Protein AF-A0A951UCF7-F1 (afdb_monomer)

Sequence (80 aa):
MQLDTVVKVFLEQRVKEQIKCDDQASDRGWLLSTSDLAMLIGLEPASVVKHDELNRWGFIFTKCTERSGREVNWAIKRPE

Solvent-accessible surface area (backbone atoms only — not comparable to full-atom values): 4670 Å² total; per-residue (Å²): 144,63,65,70,61,53,49,50,51,50,47,56,45,55,51,50,58,50,49,73,73,28,90,70,45,78,78,58,50,48,72,36,45,37,61,56,49,9,63,67,74,72,46,53,43,80,59,52,71,73,46,64,63,46,80,58,99,76,31,37,37,34,58,42,92,57,56,67,84,93,38,46,24,25,32,48,40,68,74,128

Structure (mmCIF, N/CA/C/O backbone):
data_AF-A0A951UCF7-F1
#
_entry.id   AF-A0A951UCF7-F1
#
loop_
_atom_site.group_PDB
_atom_site.id
_atom_site.type_symbol
_atom_site.label_atom_id
_atom_site.label_alt_id
_atom_site.label_comp_id
_atom_site.label_asym_id
_atom_site.label_entity_id
_atom_site.label_seq_id
_atom_site.pdbx_PDB_ins_code
_atom_site.Cartn_x
_atom_site.Cartn_y
_atom_site.Cartn_z
_atom_site.occupancy
_atom_site.B_iso_or_equiv
_atom_site.auth_seq_id
_atom_site.auth_comp_id
_atom_site.auth_asym_id
_atom_site.auth_atom_id
_atom_site.pdbx_PDB_model_num
ATOM 1 N N . MET A 1 1 ? 15.355 9.954 12.080 1.00 47.19 1 MET A N 1
ATOM 2 C CA . MET A 1 1 ? 14.176 9.073 11.909 1.00 47.19 1 MET A CA 1
ATOM 3 C C . MET A 1 1 ? 12.889 9.874 12.151 1.00 47.19 1 MET A C 1
ATOM 5 O O . MET A 1 1 ? 12.277 9.723 13.195 1.00 47.19 1 MET A O 1
ATOM 9 N N . GLN A 1 2 ? 12.501 10.771 11.232 1.00 53.47 2 GLN A N 1
ATOM 10 C CA . GLN A 1 2 ? 11.287 11.614 11.364 1.00 53.47 2 GLN A CA 1
ATOM 11 C C . GLN A 1 2 ? 10.269 11.430 10.221 1.00 53.47 2 GLN A C 1
ATOM 13 O O . GLN A 1 2 ? 9.157 11.940 10.319 1.00 53.47 2 GLN A O 1
ATOM 18 N N . LEU A 1 3 ? 10.616 10.688 9.158 1.00 55.47 3 LEU A N 1
ATOM 19 C CA . LEU A 1 3 ? 9.731 10.472 8.003 1.00 55.47 3 LEU A CA 1
ATOM 20 C C . LEU A 1 3 ? 8.438 9.734 8.376 1.00 55.47 3 LEU A C 1
ATOM 22 O O . LEU A 1 3 ? 7.373 10.080 7.877 1.00 55.47 3 LEU A O 1
ATOM 26 N N . ASP A 1 4 ? 8.510 8.781 9.303 1.00 64.12 4 ASP A N 1
ATOM 27 C CA . ASP A 1 4 ? 7.369 7.945 9.688 1.00 64.12 4 ASP A CA 1
ATOM 28 C C . ASP A 1 4 ? 6.212 8.758 10.303 1.00 64.12 4 ASP A C 1
ATOM 30 O O . ASP A 1 4 ? 5.045 8.525 9.993 1.00 64.12 4 ASP A O 1
ATOM 34 N N . THR A 1 5 ? 6.527 9.778 11.109 1.00 66.88 5 THR A N 1
ATOM 35 C CA . THR A 1 5 ? 5.516 10.650 11.729 1.00 66.88 5 THR A CA 1
ATOM 36 C C . THR A 1 5 ? 4.850 11.561 10.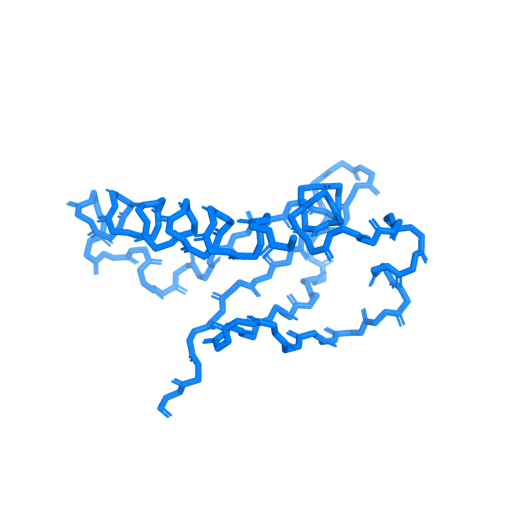704 1.00 66.88 5 THR A C 1
ATOM 38 O O . THR A 1 5 ? 3.639 11.759 10.757 1.00 66.88 5 THR A O 1
ATOM 41 N N . VAL A 1 6 ? 5.618 12.100 9.752 1.00 68.19 6 VAL A N 1
ATOM 42 C CA . VAL A 1 6 ? 5.080 12.981 8.704 1.00 68.19 6 VAL A CA 1
ATOM 43 C C . VAL A 1 6 ? 4.149 12.204 7.783 1.00 68.19 6 VAL A C 1
ATOM 45 O O . VAL A 1 6 ? 3.058 12.682 7.490 1.00 68.19 6 VAL A O 1
ATOM 48 N N . VAL A 1 7 ? 4.536 10.990 7.382 1.00 69.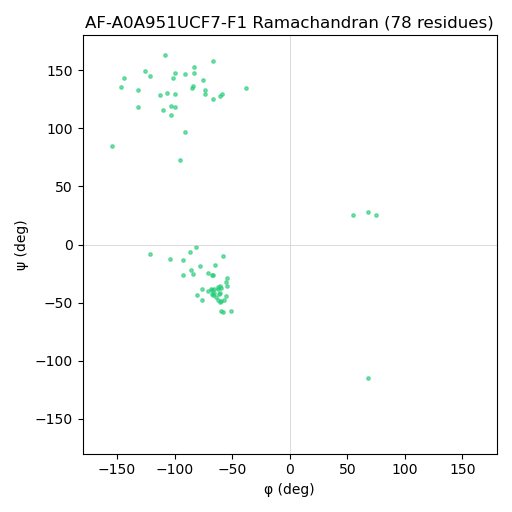69 7 VAL A N 1
ATOM 49 C CA . VAL A 1 7 ? 3.701 10.139 6.526 1.00 69.69 7 VAL A CA 1
ATOM 50 C C . VAL A 1 7 ? 2.426 9.717 7.246 1.00 69.69 7 VAL A C 1
ATOM 52 O O . VAL A 1 7 ? 1.348 9.800 6.663 1.00 69.69 7 VAL A O 1
ATOM 55 N N . LYS A 1 8 ? 2.514 9.352 8.530 1.00 68.56 8 LYS A N 1
ATOM 56 C CA . LYS A 1 8 ? 1.332 9.042 9.337 1.00 68.56 8 LYS A CA 1
ATOM 57 C C . LYS A 1 8 ? 0.374 10.233 9.421 1.00 68.56 8 LYS A C 1
ATOM 59 O O . LYS A 1 8 ? -0.807 10.071 9.145 1.00 68.56 8 LYS A O 1
ATOM 64 N N . VAL A 1 9 ? 0.873 11.430 9.735 1.00 71.31 9 VAL A N 1
ATOM 65 C CA . VAL A 1 9 ? 0.039 12.642 9.817 1.00 71.31 9 VAL A CA 1
ATOM 66 C C . VAL A 1 9 ? -0.531 13.017 8.450 1.00 71.31 9 VAL A C 1
ATOM 68 O O . VAL A 1 9 ? -1.686 13.422 8.371 1.00 71.31 9 VAL A O 1
ATOM 71 N N . PHE A 1 10 ? 0.240 12.864 7.374 1.00 72.88 10 PHE A N 1
ATOM 72 C CA . PHE A 1 10 ? -0.222 13.117 6.012 1.00 72.88 10 PHE A CA 1
ATOM 73 C C . PHE A 1 10 ? -1.337 12.156 5.607 1.00 72.88 10 PHE A C 1
ATOM 75 O O . PHE A 1 10 ? -2.358 12.604 5.090 1.00 72.88 10 PHE A O 1
ATOM 82 N N . LEU A 1 11 ? -1.172 10.859 5.894 1.00 71.00 11 LEU A N 1
ATOM 83 C CA . LEU A 1 11 ? -2.227 9.869 5.720 1.00 71.00 11 LEU A CA 1
ATOM 84 C C . LEU A 1 11 ? -3.433 10.281 6.542 1.00 71.00 11 LEU A C 1
ATOM 86 O O . LEU A 1 11 ? -4.469 10.536 5.953 1.00 71.00 11 LEU A O 1
ATOM 90 N N . GLU A 1 12 ? -3.300 10.450 7.858 1.00 69.62 12 GLU A N 1
ATOM 91 C CA . GLU A 1 12 ? -4.398 10.836 8.752 1.00 69.62 12 GLU A CA 1
ATOM 92 C C . GLU A 1 12 ? -5.108 12.137 8.346 1.00 69.62 12 GLU A C 1
ATOM 94 O O . GLU A 1 12 ? -6.310 12.266 8.577 1.00 69.62 12 GLU A O 1
ATOM 99 N N . GLN A 1 13 ? -4.412 13.101 7.742 1.00 69.62 13 GLN A N 1
ATOM 100 C CA . GLN A 1 13 ? -5.035 14.313 7.208 1.00 69.62 13 GLN A CA 1
ATOM 101 C C . GLN A 1 13 ? -5.764 14.052 5.891 1.00 69.62 13 GLN A C 1
ATOM 103 O O . GLN A 1 13 ? -6.943 14.376 5.805 1.00 69.62 13 GLN A O 1
ATOM 108 N N . ARG A 1 14 ? -5.139 13.363 4.927 1.00 67.44 14 ARG A N 1
ATOM 109 C CA . ARG A 1 14 ? -5.792 12.919 3.681 1.00 67.44 14 ARG A CA 1
ATOM 110 C C . ARG A 1 14 ? -7.046 12.088 3.965 1.00 67.44 14 ARG A C 1
ATOM 112 O O . ARG A 1 14 ? -8.090 12.335 3.369 1.00 67.44 14 ARG A O 1
ATOM 119 N N . VAL A 1 15 ? -6.941 11.164 4.923 1.00 65.25 15 VAL A N 1
ATOM 120 C CA . VAL A 1 15 ? -8.028 10.376 5.517 1.00 65.25 15 VAL A CA 1
ATOM 121 C C . VAL A 1 15 ? -9.152 11.306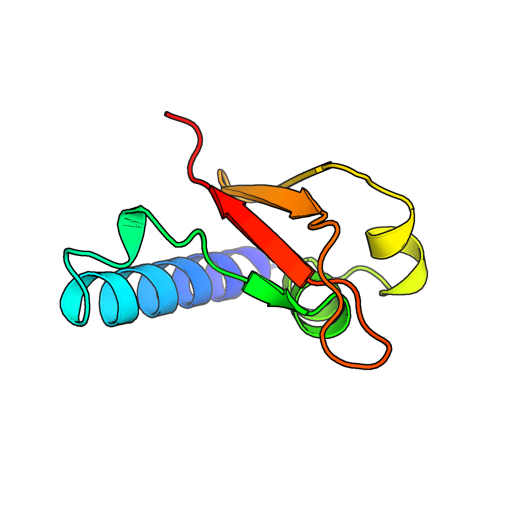 5.974 1.00 65.25 15 VAL A C 1
ATOM 123 O O . VAL A 1 15 ? -10.291 11.164 5.546 1.00 65.25 15 VAL A O 1
ATOM 126 N N . LYS A 1 16 ? -8.847 12.269 6.853 1.00 63.22 16 LYS A N 1
ATOM 127 C CA . LYS A 1 16 ? -9.844 13.153 7.477 1.00 63.22 16 LYS A CA 1
ATOM 128 C C . LYS A 1 16 ? -10.488 14.126 6.493 1.00 63.22 16 LYS A C 1
ATOM 130 O O . LYS A 1 16 ? -11.680 14.391 6.616 1.00 63.22 16 LYS A O 1
ATOM 135 N N . GLU A 1 17 ? -9.725 14.666 5.547 1.00 61.25 17 GLU A N 1
ATOM 136 C CA . GLU A 1 17 ? -10.222 15.592 4.525 1.00 61.25 17 GLU A CA 1
ATOM 137 C C . GLU A 1 17 ? -11.177 14.894 3.551 1.00 61.25 17 GLU A C 1
ATOM 139 O O . GLU A 1 17 ? -12.215 15.456 3.210 1.00 61.25 17 GLU A O 1
ATOM 144 N N . GLN A 1 18 ? -10.884 13.647 3.171 1.00 56.03 18 GLN A N 1
ATOM 145 C CA . GLN A 1 18 ? -11.752 12.845 2.304 1.00 56.03 18 GLN A CA 1
ATOM 146 C C . GLN A 1 18 ? -12.976 12.292 3.051 1.00 56.03 18 GLN A C 1
ATOM 148 O O . GLN A 1 18 ? -14.075 12.347 2.510 1.00 56.03 18 GLN A O 1
ATOM 153 N N . ILE A 1 19 ? -12.837 11.874 4.319 1.00 51.03 19 ILE A N 1
ATOM 154 C CA . ILE A 1 19 ? -13.981 11.487 5.175 1.00 51.03 19 ILE A CA 1
ATOM 155 C C . ILE A 1 19 ? -14.964 12.650 5.346 1.00 51.03 19 ILE A C 1
ATOM 157 O O . ILE A 1 19 ? -16.170 12.443 5.352 1.00 51.03 19 ILE A O 1
ATOM 161 N N . LYS A 1 20 ? -14.468 13.889 5.460 1.00 49.06 20 LYS A N 1
ATOM 162 C CA . LYS A 1 20 ? -15.336 15.074 5.532 1.00 49.06 20 LYS A CA 1
ATOM 163 C C . LYS A 1 20 ? -16.107 15.344 4.243 1.00 49.06 20 LYS A C 1
ATOM 165 O O . LYS A 1 20 ? -17.134 16.014 4.301 1.00 49.06 20 LYS A O 1
ATOM 170 N N . CYS A 1 21 ? -15.581 14.911 3.101 1.00 44.34 21 CYS A N 1
ATOM 171 C CA . CYS A 1 21 ? -16.203 15.156 1.807 1.00 44.34 21 CYS A CA 1
ATOM 172 C C . CYS A 1 21 ? -17.261 14.101 1.475 1.00 44.34 21 CYS A C 1
ATOM 174 O O . CYS A 1 21 ? -18.146 14.365 0.669 1.00 44.34 21 CYS A O 1
ATOM 176 N N . ASP A 1 22 ? -17.191 12.926 2.100 1.00 40.88 22 ASP A N 1
ATOM 177 C CA . ASP A 1 22 ? -17.936 11.778 1.618 1.00 40.88 22 ASP A CA 1
ATOM 178 C C . ASP A 1 22 ? -18.211 10.795 2.770 1.00 40.88 22 ASP A C 1
ATOM 180 O O . ASP A 1 22 ? -17.507 9.808 2.986 1.00 40.88 22 ASP A O 1
ATOM 184 N N . ASP A 1 23 ? -19.288 11.069 3.512 1.00 41.66 23 ASP A N 1
ATOM 185 C CA . ASP A 1 23 ? -19.902 10.139 4.477 1.00 41.66 23 ASP A CA 1
ATOM 186 C C . ASP A 1 23 ? -20.320 8.809 3.786 1.00 41.66 23 ASP A C 1
ATOM 188 O O . ASP A 1 23 ? -20.612 7.818 4.448 1.00 41.66 23 ASP A O 1
ATOM 192 N N . GLN A 1 24 ? -20.277 8.751 2.441 1.00 42.19 24 GLN A N 1
ATOM 193 C CA . GLN A 1 24 ? -20.519 7.571 1.603 1.00 42.19 24 GLN A CA 1
ATOM 194 C C . GLN A 1 24 ? -19.242 6.918 1.015 1.00 42.19 24 GLN A C 1
ATOM 196 O O . GLN A 1 24 ? -19.314 5.778 0.549 1.00 42.19 24 GLN A O 1
ATOM 201 N N . ALA A 1 25 ? -18.060 7.550 1.064 1.00 40.09 25 ALA A N 1
ATOM 202 C CA . ALA A 1 25 ? -16.813 6.978 0.528 1.00 40.09 25 ALA A CA 1
ATOM 203 C C . ALA A 1 25 ? -16.082 6.082 1.525 1.00 40.09 25 ALA A C 1
ATOM 205 O O . ALA A 1 25 ? -15.130 5.404 1.143 1.00 40.09 25 ALA A O 1
ATOM 206 N N . SER A 1 26 ? -16.544 6.017 2.777 1.00 42.84 26 SER A N 1
ATOM 207 C CA . SER A 1 26 ? -16.097 4.986 3.724 1.00 42.84 26 SER A CA 1
ATOM 208 C C . SER A 1 26 ? -16.279 3.568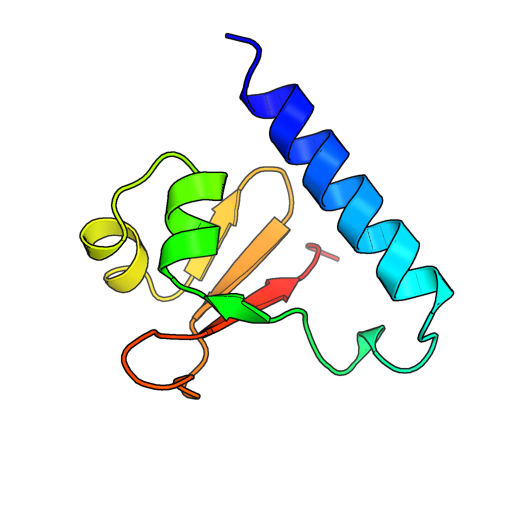 3.152 1.00 42.84 26 SER A C 1
ATOM 210 O O . SER A 1 26 ? -15.482 2.683 3.455 1.00 42.84 26 SER A O 1
ATOM 212 N N . ASP A 1 27 ? -17.269 3.370 2.270 1.00 43.97 27 ASP A N 1
ATOM 213 C CA . ASP A 1 27 ? -17.553 2.089 1.607 1.00 43.97 27 ASP A CA 1
ATOM 214 C C . ASP A 1 27 ? -16.693 1.848 0.348 1.00 43.97 27 ASP A C 1
ATOM 216 O O . ASP A 1 27 ? -16.392 0.712 -0.022 1.00 43.97 27 ASP A O 1
ATOM 220 N N . ARG A 1 28 ? -16.223 2.921 -0.302 1.00 50.41 28 ARG A N 1
ATOM 221 C CA . ARG A 1 28 ? -15.329 2.861 -1.469 1.00 50.41 28 ARG A CA 1
ATOM 222 C C . ARG A 1 28 ? -13.885 2.999 -0.996 1.00 50.41 28 ARG A C 1
ATOM 224 O O . ARG A 1 28 ? -13.279 4.055 -1.150 1.00 50.41 28 ARG A O 1
ATOM 231 N N . GLY A 1 29 ? -13.371 1.940 -0.365 1.00 56.75 29 GLY A N 1
ATOM 232 C CA . GLY A 1 29 ? -12.034 1.891 0.241 1.00 56.75 29 GLY A CA 1
ATOM 233 C C . GLY A 1 29 ? -10.962 2.627 -0.573 1.00 56.75 29 GLY A C 1
ATOM 234 O O . GLY A 1 29 ? -10.911 2.511 -1.796 1.00 56.75 29 GLY A O 1
ATOM 235 N N . TRP A 1 30 ? -10.125 3.423 0.101 1.00 71.81 30 TRP A N 1
ATOM 236 C CA . TRP A 1 30 ? -9.200 4.332 -0.584 1.00 71.81 30 TRP A CA 1
ATOM 237 C C . TRP A 1 30 ? -8.254 3.585 -1.500 1.00 71.81 30 TRP A C 1
ATOM 239 O O . TRP A 1 30 ? -7.578 2.673 -1.044 1.00 71.81 30 TRP A O 1
ATOM 249 N N . LEU A 1 31 ? -8.145 4.025 -2.749 1.00 73.50 31 LEU A N 1
ATOM 250 C CA . LEU A 1 31 ? -7.256 3.423 -3.730 1.00 73.50 31 LEU A CA 1
ATOM 251 C C . LEU A 1 31 ? -5.968 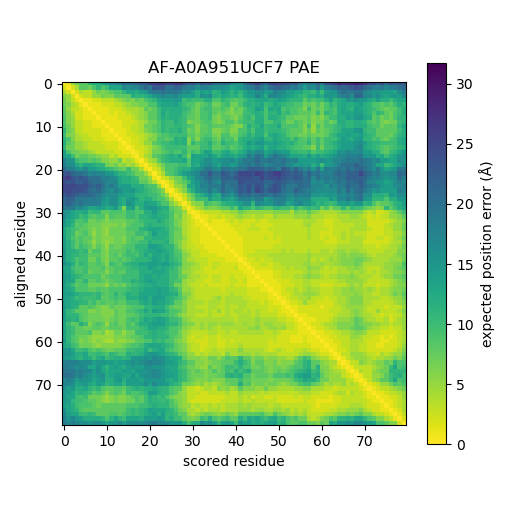4.243 -3.843 1.00 73.50 31 LEU A C 1
ATOM 253 O O . LEU A 1 31 ? -5.999 5.406 -4.240 1.00 73.50 31 LEU A O 1
ATOM 257 N N . LEU A 1 32 ? -4.832 3.631 -3.519 1.00 80.81 32 LEU A N 1
ATOM 258 C CA . LEU A 1 32 ? -3.505 4.143 -3.857 1.00 80.81 32 LEU A CA 1
ATOM 259 C C . LEU A 1 32 ? -2.944 3.410 -5.065 1.00 80.81 32 LEU A C 1
ATOM 261 O O . LEU A 1 32 ? -3.087 2.195 -5.180 1.00 80.81 32 LEU A O 1
ATOM 265 N N . SER A 1 33 ? -2.232 4.124 -5.933 1.00 85.06 33 SER A N 1
ATOM 266 C CA . SER A 1 33 ? -1.394 3.461 -6.925 1.00 85.06 33 SER A CA 1
ATOM 267 C C . SER A 1 33 ? -0.233 2.739 -6.231 1.00 85.06 33 SER A C 1
ATOM 269 O O . SER A 1 33 ? 0.169 3.074 -5.112 1.00 85.06 33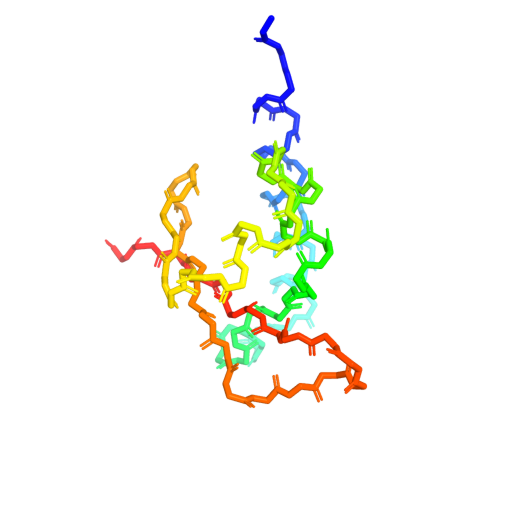 SER A O 1
ATOM 271 N N . THR A 1 34 ? 0.342 1.742 -6.900 1.00 87.50 34 THR A N 1
ATOM 272 C CA . THR A 1 34 ? 1.524 1.047 -6.373 1.00 87.50 34 THR A CA 1
ATOM 273 C C . THR A 1 34 ? 2.695 2.014 -6.179 1.00 87.50 34 THR A C 1
ATOM 275 O O . THR A 1 34 ? 3.424 1.867 -5.202 1.00 87.50 34 THR A O 1
ATOM 278 N N . SER A 1 35 ? 2.863 3.013 -7.053 1.00 86.19 35 SER A N 1
ATOM 279 C CA . SER A 1 35 ? 3.910 4.032 -6.900 1.00 86.19 35 SER A CA 1
ATOM 280 C C . SER A 1 35 ? 3.674 4.943 -5.698 1.00 86.19 35 SER A C 1
ATOM 282 O O . SER A 1 35 ? 4.614 5.191 -4.944 1.00 86.19 35 SER A O 1
ATOM 284 N N . ASP A 1 36 ? 2.433 5.388 -5.473 1.00 83.69 36 ASP A N 1
ATOM 285 C CA . ASP A 1 36 ? 2.089 6.182 -4.290 1.00 83.69 36 ASP A CA 1
ATOM 286 C C . ASP A 1 36 ? 2.337 5.381 -3.015 1.00 83.69 36 ASP A C 1
ATOM 288 O O . ASP A 1 36 ? 3.002 5.866 -2.104 1.00 83.69 36 ASP A O 1
ATOM 292 N N . LEU A 1 37 ? 1.862 4.131 -2.961 1.00 84.44 37 LEU A N 1
ATOM 293 C CA . LEU A 1 37 ? 2.064 3.261 -1.805 1.00 84.44 37 LEU A CA 1
ATOM 294 C C . LEU A 1 37 ? 3.551 2.987 -1.550 1.00 84.44 37 LEU A C 1
ATOM 296 O O . LEU A 1 37 ? 3.994 3.030 -0.407 1.00 84.44 37 LEU A O 1
ATOM 300 N N . ALA A 1 38 ? 4.325 2.740 -2.603 1.00 86.88 38 ALA A N 1
ATOM 301 C CA . ALA A 1 38 ? 5.766 2.531 -2.537 1.00 86.88 38 ALA A CA 1
ATOM 302 C C . ALA A 1 38 ? 6.498 3.757 -1.978 1.00 86.88 38 ALA A C 1
ATOM 304 O O . ALA A 1 38 ? 7.256 3.641 -1.014 1.00 86.88 38 ALA A O 1
ATOM 305 N N . MET A 1 39 ? 6.199 4.943 -2.515 1.00 84.25 39 MET A N 1
ATOM 306 C CA . MET A 1 39 ? 6.747 6.208 -2.026 1.00 84.25 39 MET A CA 1
ATOM 307 C C . MET A 1 39 ? 6.368 6.456 -0.565 1.00 84.25 39 MET A C 1
ATOM 309 O O . MET A 1 39 ? 7.205 6.871 0.234 1.00 84.25 39 MET A O 1
ATOM 313 N N . LEU A 1 40 ? 5.119 6.163 -0.213 1.00 79.50 40 LEU A N 1
ATOM 314 C CA . LEU A 1 40 ? 4.579 6.313 1.127 1.00 79.50 40 LEU A CA 1
ATOM 315 C C . LEU A 1 40 ? 5.372 5.449 2.115 1.00 79.50 40 LEU A C 1
ATOM 317 O O . LEU A 1 40 ? 5.920 5.965 3.089 1.00 79.50 40 LEU A O 1
ATOM 321 N N . ILE A 1 41 ? 5.450 4.136 1.876 1.00 79.69 41 ILE A N 1
ATOM 322 C CA . ILE A 1 41 ? 6.084 3.176 2.799 1.00 79.69 41 ILE A CA 1
ATOM 323 C C . ILE A 1 41 ? 7.612 3.132 2.674 1.00 79.69 41 ILE A C 1
ATOM 325 O O . ILE A 1 41 ? 8.258 2.411 3.433 1.00 79.69 41 ILE A O 1
ATOM 329 N N . GLY A 1 42 ? 8.187 3.904 1.747 1.00 82.56 42 GLY A N 1
ATOM 330 C CA . GLY A 1 42 ? 9.625 3.943 1.487 1.00 82.56 42 GLY A CA 1
ATOM 331 C C . GLY A 1 42 ? 10.165 2.646 0.887 1.00 82.56 42 GLY A C 1
ATOM 332 O O . GLY A 1 42 ? 11.324 2.304 1.116 1.00 82.56 42 GLY A O 1
ATOM 333 N N . LEU A 1 43 ? 9.328 1.906 0.158 1.00 84.50 43 LEU A N 1
ATOM 334 C CA . LEU A 1 43 ? 9.719 0.696 -0.562 1.00 84.50 43 LEU A CA 1
ATOM 335 C C . LEU A 1 43 ? 9.733 0.949 -2.064 1.00 84.50 43 LEU A C 1
ATOM 337 O O . LEU A 1 43 ? 9.152 1.904 -2.565 1.00 84.50 43 LEU A O 1
ATOM 341 N N . GLU A 1 44 ? 10.387 0.062 -2.803 1.00 87.81 44 GLU A N 1
ATOM 342 C CA . GLU A 1 44 ? 10.313 0.082 -4.258 1.00 87.81 44 GLU A CA 1
ATOM 343 C C . GLU A 1 44 ? 8.967 -0.481 -4.746 1.00 87.81 44 GLU A C 1
ATOM 345 O O . GLU A 1 44 ? 8.512 -1.502 -4.215 1.00 87.81 44 GLU A O 1
ATOM 350 N N . PRO A 1 45 ? 8.355 0.081 -5.807 1.00 85.94 45 PRO A N 1
ATOM 351 C CA . PRO A 1 45 ? 7.093 -0.420 -6.368 1.00 85.94 45 PRO A CA 1
ATOM 352 C C . PRO A 1 45 ? 7.137 -1.910 -6.730 1.00 85.94 45 PRO A C 1
ATOM 354 O O . PRO A 1 45 ? 6.164 -2.639 -6.539 1.00 85.94 45 PRO A O 1
ATOM 357 N N . ALA A 1 46 ? 8.295 -2.383 -7.202 1.00 86.50 46 ALA A N 1
ATOM 358 C CA . ALA A 1 46 ? 8.532 -3.786 -7.530 1.00 86.50 46 ALA A CA 1
ATOM 359 C C . ALA A 1 46 ? 8.526 -4.711 -6.302 1.00 86.50 46 ALA A C 1
ATOM 361 O O . ALA A 1 46 ? 8.244 -5.900 -6.437 1.00 86.50 46 ALA A O 1
ATOM 362 N N . SER A 1 47 ? 8.840 -4.188 -5.116 1.00 86.44 47 SER A N 1
ATOM 363 C CA . SER A 1 47 ? 8.711 -4.914 -3.852 1.00 86.44 47 SER A CA 1
ATOM 364 C C . SER A 1 47 ? 7.266 -4.883 -3.373 1.00 86.44 47 SER A C 1
ATOM 366 O O . SER A 1 47 ? 6.726 -5.931 -3.042 1.00 86.44 47 SER A O 1
ATOM 368 N N . VAL A 1 48 ? 6.601 -3.726 -3.447 1.00 86.44 48 VAL A N 1
ATOM 369 C CA . VAL A 1 48 ? 5.191 -3.561 -3.053 1.00 86.44 48 VAL A CA 1
ATOM 370 C C . VAL A 1 48 ? 4.269 -4.502 -3.826 1.00 86.44 48 VAL A C 1
ATOM 372 O O . VAL A 1 48 ? 3.485 -5.224 -3.222 1.00 86.44 48 VAL A O 1
ATOM 375 N N . VAL A 1 49 ? 4.414 -4.583 -5.153 1.00 84.75 49 VAL A N 1
ATOM 376 C CA . VAL A 1 49 ? 3.535 -5.404 -6.007 1.00 84.75 49 VAL A CA 1
ATOM 377 C C . VAL A 1 49 ? 3.634 -6.915 -5.747 1.00 84.75 49 VAL A C 1
ATOM 379 O O . VAL A 1 49 ? 2.746 -7.658 -6.176 1.00 84.75 49 VAL A O 1
ATOM 382 N N . LYS A 1 50 ? 4.701 -7.380 -5.078 1.00 86.50 50 LYS A N 1
ATOM 383 C CA . LYS A 1 50 ? 4.893 -8.793 -4.703 1.00 86.50 50 LYS A CA 1
ATOM 384 C C . LYS A 1 50 ? 4.072 -9.198 -3.484 1.00 86.50 50 LYS A C 1
ATOM 386 O O . LYS A 1 50 ? 3.900 -10.390 -3.260 1.00 86.50 50 LYS A O 1
ATOM 391 N N . HIS A 1 51 ? 3.604 -8.232 -2.704 1.00 85.94 51 HIS A N 1
ATOM 392 C CA . HIS A 1 51 ? 2.724 -8.482 -1.576 1.00 85.94 51 HIS A CA 1
ATOM 393 C C . HIS A 1 51 ? 1.268 -8.405 -2.040 1.00 85.94 51 HIS A C 1
ATOM 395 O O . 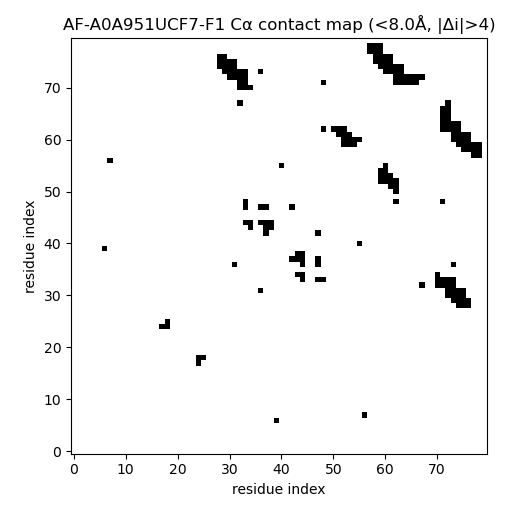HIS A 1 51 ? 0.938 -7.635 -2.942 1.00 85.94 51 HIS A O 1
ATOM 401 N N . ASP A 1 52 ? 0.398 -9.205 -1.434 1.00 85.56 52 ASP A N 1
ATOM 402 C CA . ASP A 1 52 ? -1.055 -9.088 -1.615 1.00 85.56 52 ASP A CA 1
ATOM 403 C C . ASP A 1 52 ? -1.682 -8.196 -0.533 1.00 85.56 5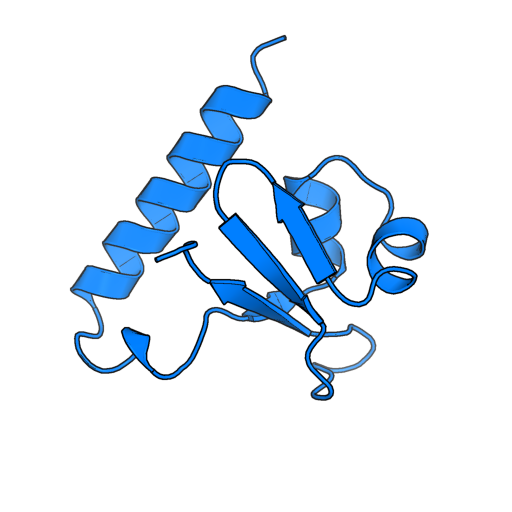2 ASP A C 1
ATOM 405 O O . ASP A 1 52 ? -2.692 -7.534 -0.766 1.00 85.56 52 ASP A O 1
ATOM 409 N N . GLU A 1 53 ? -1.033 -8.111 0.630 1.00 86.81 53 GLU A N 1
ATOM 410 C CA . GLU A 1 53 ? -1.426 -7.262 1.748 1.00 86.81 53 GLU A CA 1
ATOM 411 C C . GLU A 1 53 ? -0.189 -6.707 2.465 1.00 86.81 53 GLU A C 1
ATOM 413 O O . GLU A 1 53 ? 0.833 -7.387 2.599 1.00 86.81 53 GLU A O 1
ATOM 418 N N . LEU A 1 54 ? -0.280 -5.463 2.932 1.00 86.50 54 LEU A N 1
ATOM 419 C CA . LEU A 1 54 ? 0.737 -4.794 3.736 1.00 86.50 54 LEU A CA 1
ATOM 420 C C . LEU A 1 54 ? 0.084 -4.142 4.953 1.00 86.50 54 LEU A C 1
ATOM 422 O O . LEU A 1 54 ? -0.900 -3.423 4.821 1.00 86.50 54 LEU A O 1
ATOM 426 N N . ASN A 1 55 ? 0.663 -4.329 6.138 1.00 85.56 55 ASN A N 1
ATOM 427 C CA . ASN A 1 55 ? 0.240 -3.630 7.349 1.00 85.56 55 ASN A CA 1
ATOM 428 C C . ASN A 1 55 ? 1.322 -2.628 7.766 1.00 85.56 55 ASN A C 1
ATOM 430 O O . ASN A 1 55 ? 2.454 -3.014 8.069 1.00 85.56 55 ASN A O 1
ATOM 434 N N . ARG A 1 56 ? 0.996 -1.331 7.745 1.00 81.50 56 ARG A N 1
ATOM 435 C CA . ARG A 1 56 ? 1.943 -0.252 8.070 1.00 81.50 56 ARG A CA 1
ATOM 436 C C . ARG A 1 56 ? 1.213 0.905 8.745 1.00 81.50 56 ARG A C 1
ATOM 438 O O . ARG A 1 56 ? 0.144 1.313 8.310 1.00 81.50 56 ARG A O 1
ATOM 445 N N . TRP A 1 57 ? 1.798 1.433 9.820 1.00 77.12 57 TRP A N 1
ATOM 446 C CA . TRP A 1 57 ? 1.257 2.550 10.620 1.00 77.12 57 TRP A CA 1
ATOM 447 C C . TRP A 1 57 ? -0.163 2.370 11.172 1.00 77.12 57 TRP A C 1
ATOM 449 O O . TRP A 1 57 ? -0.843 3.362 11.436 1.00 77.12 57 TRP A O 1
ATOM 459 N N . GLY A 1 58 ? -0.615 1.130 11.366 1.00 77.12 58 GLY A N 1
ATOM 460 C CA . GLY A 1 58 ? -1.996 0.866 11.773 1.00 77.12 58 GLY A CA 1
ATOM 461 C C . GLY A 1 58 ? -3.000 1.056 10.635 1.00 77.12 58 GLY A C 1
ATOM 462 O O . GLY A 1 58 ? -4.160 1.343 10.898 1.00 77.12 58 GLY A O 1
ATOM 463 N N . PHE A 1 59 ? -2.558 0.910 9.385 1.00 81.12 59 PHE A N 1
ATOM 464 C CA . PHE A 1 59 ? -3.405 0.769 8.207 1.00 81.12 59 PHE A CA 1
ATOM 465 C C . PHE A 1 59 ? -3.082 -0.548 7.501 1.00 81.12 59 PHE A C 1
ATOM 467 O O . PHE A 1 59 ? -1.930 -0.989 7.469 1.00 81.12 59 PHE A O 1
ATOM 474 N N . ILE A 1 60 ? -4.112 -1.159 6.929 1.00 84.44 60 ILE A N 1
ATOM 475 C CA . ILE A 1 60 ? -4.036 -2.357 6.102 1.00 84.44 60 ILE A CA 1
ATOM 476 C C . ILE A 1 60 ? -4.185 -1.909 4.651 1.00 84.44 60 ILE A C 1
ATOM 478 O O . ILE A 1 60 ? -5.193 -1.314 4.281 1.00 84.44 60 ILE A O 1
ATOM 482 N N . PHE A 1 61 ? -3.168 -2.176 3.845 1.00 86.50 61 PHE A N 1
ATOM 483 C CA . PHE A 1 61 ? -3.149 -1.928 2.413 1.00 86.50 61 PHE A CA 1
ATOM 484 C C . PHE A 1 61 ? -3.354 -3.262 1.703 1.00 86.50 61 PHE A C 1
ATOM 486 O O . PHE A 1 61 ? -2.476 -4.121 1.742 1.00 86.50 61 PHE A O 1
ATOM 493 N N . THR A 1 62 ? -4.493 -3.442 1.049 1.00 87.94 62 THR A N 1
ATOM 494 C CA . THR A 1 62 ? -4.826 -4.663 0.312 1.00 87.94 62 THR A CA 1
ATOM 495 C C . THR A 1 62 ? -4.746 -4.391 -1.178 1.00 87.94 62 THR A C 1
ATOM 497 O O . THR A 1 62 ? -5.320 -3.426 -1.681 1.00 87.94 62 THR A O 1
ATOM 500 N N . LYS A 1 63 ? -4.046 -5.249 -1.908 1.00 87.44 63 LYS A N 1
ATOM 501 C CA . LYS A 1 63 ? -3.909 -5.135 -3.354 1.00 87.44 63 LYS A CA 1
ATOM 502 C C . LYS A 1 63 ? -5.260 -5.358 -4.037 1.00 87.44 63 LYS A C 1
ATOM 504 O O . LYS A 1 63 ? -5.905 -6.385 -3.842 1.00 87.44 63 LYS A O 1
ATOM 509 N N . CYS A 1 64 ? -5.690 -4.406 -4.856 1.00 82.00 64 CYS A N 1
ATOM 510 C CA . CYS A 1 64 ? -6.904 -4.530 -5.653 1.00 82.00 64 CYS A CA 1
ATOM 511 C C . CYS A 1 64 ? -6.622 -5.299 -6.945 1.00 82.00 64 CYS A C 1
ATOM 513 O O . CYS A 1 64 ? -5.550 -5.206 -7.543 1.00 82.00 64 CYS A O 1
ATOM 515 N N . THR A 1 65 ? -7.624 -6.036 -7.413 1.00 74.25 65 THR A N 1
ATOM 516 C CA . THR A 1 65 ? -7.612 -6.660 -8.742 1.00 74.25 65 THR A CA 1
ATOM 517 C C . THR A 1 65 ? -7.755 -5.626 -9.860 1.00 74.25 65 THR A C 1
ATOM 519 O O . THR A 1 65 ? -7.291 -5.856 -10.977 1.00 74.25 65 THR A O 1
ATOM 522 N N . GLU A 1 66 ? -8.349 -4.469 -9.560 1.00 71.38 66 GLU A N 1
ATOM 523 C CA . GLU A 1 66 ? -8.463 -3.344 -10.483 1.00 71.38 66 GLU A CA 1
ATOM 524 C C . GLU A 1 66 ? -7.123 -2.626 -10.676 1.00 71.38 66 GLU A C 1
ATOM 526 O O . GLU A 1 66 ? -6.407 -2.290 -9.727 1.00 71.38 66 GLU A O 1
ATOM 531 N N . ARG A 1 67 ? -6.793 -2.369 -11.943 1.00 73.06 67 ARG A N 1
ATOM 532 C CA . ARG A 1 67 ? -5.576 -1.667 -12.356 1.00 73.06 67 ARG A CA 1
ATOM 533 C C . ARG A 1 67 ? -5.962 -0.330 -12.966 1.00 73.06 67 ARG A C 1
ATOM 535 O O . ARG A 1 67 ? -6.770 -0.287 -13.891 1.00 73.06 67 ARG A O 1
ATOM 542 N N . SER A 1 68 ? -5.342 0.746 -12.497 1.00 70.44 68 SER A N 1
ATOM 543 C CA . SER A 1 68 ? -5.421 2.051 -13.152 1.00 70.44 68 SER A CA 1
ATOM 544 C C . SER A 1 68 ? -4.263 2.159 -14.138 1.00 70.44 68 SER A C 1
ATOM 546 O O . SER A 1 68 ? -3.119 2.435 -13.778 1.00 70.44 68 SER A O 1
ATOM 548 N N . GLY A 1 69 ? -4.540 1.861 -15.408 1.00 77.75 69 GLY A N 1
ATOM 549 C CA . GLY A 1 69 ? -3.516 1.826 -16.451 1.00 77.75 69 GLY A CA 1
ATOM 550 C C . GLY A 1 69 ? -2.533 0.666 -16.257 1.00 77.75 69 GLY A C 1
ATOM 551 O O . GLY A 1 69 ? -2.906 -0.497 -16.394 1.00 77.75 69 GLY A O 1
ATOM 552 N N . ARG A 1 70 ? -1.256 0.970 -15.983 1.00 77.75 70 ARG A N 1
ATOM 553 C CA . ARG A 1 70 ? -0.203 -0.049 -15.768 1.00 77.75 70 ARG A CA 1
ATOM 554 C C . ARG A 1 70 ? -0.016 -0.425 -14.297 1.00 77.75 70 ARG A C 1
ATOM 556 O O . ARG A 1 70 ? 0.618 -1.443 -14.004 1.00 77.75 70 ARG A O 1
ATOM 563 N N . GLU A 1 71 ? -0.579 0.362 -13.389 1.00 78.06 71 GLU A N 1
ATOM 564 C CA . GLU A 1 71 ? -0.351 0.240 -11.955 1.00 78.06 71 GLU A CA 1
ATOM 565 C C . GLU A 1 71 ? -1.485 -0.512 -11.268 1.00 78.06 71 GLU A C 1
ATOM 567 O O . GLU A 1 71 ? -2.641 -0.465 -11.690 1.00 78.06 71 GLU A O 1
ATOM 572 N N . VAL A 1 72 ? -1.133 -1.249 -10.217 1.00 83.38 72 VAL A N 1
ATOM 573 C CA . VAL A 1 72 ? -2.111 -1.928 -9.369 1.00 83.38 72 VAL A CA 1
ATOM 574 C C . VAL A 1 72 ? -2.604 -0.934 -8.326 1.00 83.38 72 VAL A C 1
ATOM 576 O O . VAL A 1 72 ? -1.786 -0.218 -7.737 1.00 83.38 72 VAL A O 1
ATOM 579 N N . ASN A 1 73 ? -3.918 -0.887 -8.123 1.00 84.94 73 ASN A N 1
ATOM 580 C CA . ASN A 1 73 ? -4.514 -0.082 -7.068 1.00 84.94 73 ASN A CA 1
ATOM 581 C C . ASN A 1 73 ? -4.473 -0.838 -5.736 1.00 84.94 73 ASN A C 1
ATOM 583 O O . ASN A 1 73 ? -4.467 -2.066 -5.710 1.00 84.94 73 ASN A O 1
ATOM 587 N N . TRP A 1 74 ? -4.451 -0.109 -4.631 1.00 86.62 74 TRP A N 1
ATOM 588 C CA . TRP A 1 74 ? -4.351 -0.651 -3.282 1.00 86.62 74 TRP A CA 1
ATOM 589 C C . TRP A 1 74 ? -5.406 -0.022 -2.395 1.00 86.62 74 TRP A C 1
ATOM 591 O O . TRP A 1 74 ? -5.378 1.187 -2.190 1.00 86.62 74 TRP A O 1
ATOM 601 N N . ALA A 1 75 ? -6.302 -0.846 -1.861 1.00 83.44 75 ALA A N 1
ATOM 602 C CA . ALA A 1 75 ? -7.315 -0.448 -0.903 1.00 83.44 75 ALA A CA 1
ATOM 603 C C . ALA A 1 75 ? -6.682 -0.202 0.470 1.00 83.44 75 ALA A C 1
ATOM 605 O O . ALA A 1 75 ? -5.981 -1.070 0.983 1.00 83.44 75 ALA A O 1
ATOM 606 N N . ILE A 1 76 ? -6.967 0.938 1.094 1.00 82.19 76 ILE A N 1
ATOM 607 C CA . ILE A 1 76 ? -6.566 1.224 2.474 1.00 82.19 76 ILE A CA 1
ATOM 608 C C . ILE A 1 76 ? -7.749 0.977 3.403 1.00 82.19 76 ILE A C 1
ATOM 610 O O . ILE A 1 76 ? -8.834 1.527 3.205 1.00 82.19 76 ILE A O 1
ATOM 614 N N . LYS A 1 77 ? -7.516 0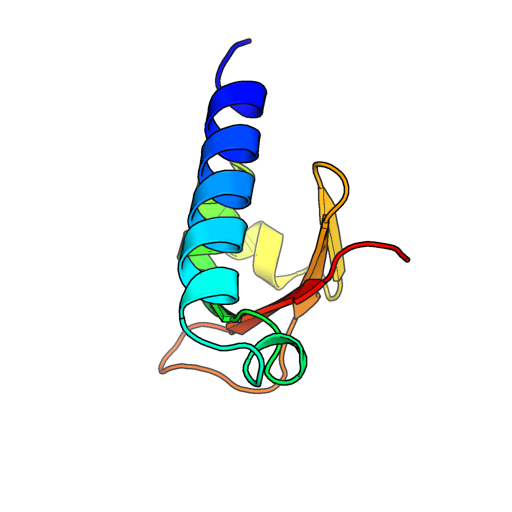.206 4.461 1.00 78.81 77 LYS A N 1
ATOM 615 C CA . LYS A 1 77 ? -8.448 -0.014 5.565 1.00 78.81 77 LYS A CA 1
ATOM 616 C C . LYS A 1 77 ? -7.781 0.304 6.894 1.00 78.81 77 LYS A C 1
ATOM 618 O O . LYS A 1 77 ? -6.573 0.138 7.057 1.00 78.81 77 LYS A O 1
ATOM 623 N N . ARG A 1 78 ? -8.571 0.760 7.863 1.00 73.62 78 ARG A N 1
ATOM 624 C CA . ARG A 1 78 ? -8.142 0.753 9.264 1.00 73.62 78 ARG A CA 1
ATOM 625 C C . ARG A 1 78 ? -8.439 -0.634 9.845 1.00 73.62 78 ARG A C 1
ATOM 627 O O . ARG A 1 78 ? -9.503 -1.163 9.530 1.00 73.62 78 ARG A O 1
ATOM 634 N N . PRO A 1 79 ? -7.520 -1.233 10.621 1.00 66.56 79 PRO A N 1
ATOM 635 C CA . PRO A 1 79 ? -7.857 -2.385 11.440 1.00 66.56 79 PRO A CA 1
ATOM 636 C C . PRO A 1 79 ? -8.953 -1.943 12.415 1.00 66.56 79 PRO A C 1
ATOM 638 O O . PRO A 1 79 ? -8.829 -0.877 13.025 1.00 66.56 79 PRO A O 1
ATOM 641 N N . GLU A 1 80 ? -10.042 -2.706 12.449 1.00 60.03 80 GLU A N 1
ATOM 642 C CA . GLU A 1 80 ? -11.200 -2.477 13.323 1.00 60.03 80 GLU A CA 1
ATOM 643 C C . GLU A 1 80 ? -10.826 -2.519 14.811 1.00 60.03 80 GLU A C 1
ATOM 645 O O . GLU A 1 80 ? -9.901 -3.286 15.177 1.00 60.03 80 GLU A O 1
#

Nearest PDB structures (foldseek):
  9e7f-assembly1_BW  TM=4.461E-01  e=1.220E+00  Pyrobaculum calidifontis JCM 11548
  2htj-assembly1_A  TM=4.744E-01  e=1.801E+00  Escherichia coli
  8xxl-assembly1_SZ  TM=3.924E-01  e=1.801E+00  Homo sapiens
  9bdp-assembly1_AS25  TM=4.002E-01  e=2.659E+00  Oryctolagus cuniculus
  8y0w-assembly1_SZ  TM=4.375E-01  e=8.022E+00  Homo sapiens

Organism: NCBI:txid450513

Secondary structure (DSSP, 8-state):
--HHHHHHHHHHHHHHHHHHH-TTTTSS-EEEEHHHHHHHHT--HHHHTT-SEEEETTEEEEEEEEEETTEEEEEEE---

Mean predicted aligned error: 8.52 Å

Radius of gyration: 12.51 Å; Cα contacts (8 Å, |Δi|>4): 96; chains: 1; bounding box: 35×25×30 Å

Foldseek 3Di:
DCLQVVLLVVCVVVVVVVCVVCVPCLVVFDKDWLVRVCVSVVHDSVVSVVDQWDAGPQKIWGWDPDADPPTTITGIDGDD

pLDDT: mean 72.71, std 14.2, range [40.09, 87.94]